Protein AF-A0A562JHI7-F1 (afdb_monomer)

Mean predicted aligned error: 4.43 Å

Radius of gyration: 13.67 Å; Cα contacts (8 Å, |Δi|>4): 138; chains: 1; bounding box: 32×20×47 Å

Structure (mmCIF, N/CA/C/O backbone):
data_AF-A0A562JHI7-F1
#
_entry.id   AF-A0A562JHI7-F1
#
loop_
_atom_site.group_PDB
_atom_site.id
_atom_site.type_symbol
_atom_site.label_atom_id
_atom_site.label_alt_id
_atom_site.label_comp_id
_atom_site.label_asym_id
_atom_site.label_entity_id
_atom_site.label_seq_id
_atom_site.pdbx_PDB_ins_code
_atom_site.Cartn_x
_atom_site.Cartn_y
_atom_site.Cartn_z
_atom_site.occupancy
_atom_site.B_iso_or_equiv
_atom_site.auth_seq_id
_atom_si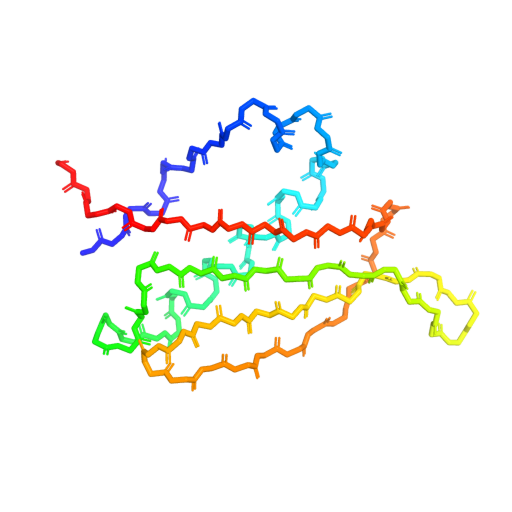te.auth_comp_id
_atom_site.auth_asym_id
_atom_site.auth_atom_id
_atom_site.pdbx_PDB_model_num
ATOM 1 N N . MET A 1 1 ? 9.670 6.774 -16.890 1.00 53.34 1 MET A N 1
ATOM 2 C CA . MET A 1 1 ? 8.988 7.804 -16.058 1.00 53.34 1 MET A CA 1
ATOM 3 C C . MET A 1 1 ? 7.564 7.356 -15.761 1.00 53.34 1 MET A C 1
ATOM 5 O O . MET A 1 1 ? 6.698 7.472 -16.624 1.00 53.34 1 MET A O 1
ATOM 9 N N . PHE A 1 2 ? 7.329 6.835 -14.557 1.00 56.59 2 PHE A N 1
ATOM 10 C CA . PHE A 1 2 ? 5.990 6.499 -14.070 1.00 56.59 2 PHE A CA 1
ATOM 11 C C . PHE A 1 2 ? 5.155 7.784 -13.983 1.00 56.59 2 PHE A C 1
ATOM 13 O O . PHE A 1 2 ? 5.579 8.762 -13.363 1.00 56.59 2 PHE A O 1
ATOM 20 N N . ARG A 1 3 ? 4.015 7.841 -14.678 1.00 55.00 3 ARG A N 1
ATOM 21 C CA . ARG A 1 3 ? 3.138 9.018 -14.621 1.00 55.00 3 ARG A CA 1
ATOM 22 C C . ARG A 1 3 ? 2.401 9.019 -13.286 1.00 55.00 3 ARG A C 1
ATOM 24 O O . ARG A 1 3 ? 1.574 8.148 -13.055 1.00 55.00 3 ARG A O 1
ATOM 31 N N . LYS A 1 4 ? 2.655 10.049 -12.481 1.00 55.59 4 LYS A N 1
ATOM 32 C CA . LYS A 1 4 ? 1.968 10.327 -11.211 1.00 55.59 4 LYS A CA 1
ATOM 33 C C . LYS A 1 4 ? 0.451 10.546 -11.365 1.00 55.59 4 LYS A C 1
ATOM 35 O O . LYS A 1 4 ? -0.308 10.362 -10.427 1.00 55.59 4 LYS A O 1
ATOM 40 N N . ASP A 1 5 ? -0.004 10.911 -12.565 1.00 57.97 5 ASP A N 1
ATOM 41 C CA . ASP A 1 5 ? -1.348 11.474 -12.755 1.00 57.97 5 ASP A CA 1
ATOM 42 C C . ASP A 1 5 ? -2.394 10.483 -13.304 1.00 57.97 5 ASP A C 1
ATOM 44 O O . ASP A 1 5 ? -3.483 10.904 -13.682 1.00 57.97 5 ASP A O 1
ATOM 48 N N . ASN A 1 6 ? -2.096 9.178 -13.364 1.00 69.88 6 ASN A N 1
ATOM 49 C CA . ASN A 1 6 ? -3.037 8.152 -13.840 1.00 69.88 6 ASN A CA 1
ATOM 50 C C . ASN A 1 6 ? -3.035 6.917 -12.925 1.00 69.88 6 ASN A C 1
ATOM 52 O O . ASN A 1 6 ? -2.564 5.844 -13.303 1.00 69.88 6 ASN A O 1
ATOM 56 N N . HIS A 1 7 ? -3.585 7.056 -11.719 1.00 81.19 7 HIS A N 1
ATOM 57 C CA . HIS A 1 7 ? -3.849 5.909 -10.851 1.00 81.19 7 HIS A CA 1
ATOM 58 C C . HIS A 1 7 ? -5.099 5.163 -11.327 1.00 81.19 7 HIS A C 1
ATOM 60 O O . HIS A 1 7 ? -6.216 5.677 -11.287 1.00 81.19 7 HIS A O 1
ATOM 66 N N . GLY A 1 8 ? -4.889 3.939 -11.809 1.00 85.25 8 GLY A N 1
ATOM 67 C CA . GLY A 1 8 ? -5.950 2.980 -12.087 1.00 85.25 8 GLY A CA 1
ATOM 68 C C . GLY A 1 8 ? -6.179 2.070 -10.886 1.00 85.25 8 GLY A C 1
ATOM 69 O O . GLY A 1 8 ? -5.259 1.773 -10.128 1.00 85.25 8 GLY A O 1
ATOM 70 N N . MET A 1 9 ? -7.408 1.592 -10.726 1.00 91.31 9 MET A N 1
ATOM 71 C CA . MET A 1 9 ? -7.764 0.670 -9.655 1.00 91.31 9 MET A CA 1
ATOM 72 C C . MET A 1 9 ? -8.723 -0.388 -10.189 1.00 91.31 9 MET A C 1
ATOM 74 O O . MET A 1 9 ? -9.611 -0.095 -10.992 1.00 91.31 9 MET A O 1
ATOM 78 N N . THR A 1 10 ? -8.535 -1.636 -9.766 1.00 91.44 10 THR A N 1
ATOM 79 C CA . THR A 1 10 ? -9.482 -2.703 -10.094 1.00 91.44 10 THR A CA 1
ATOM 80 C C . THR A 1 10 ? -10.761 -2.520 -9.282 1.00 91.44 10 THR A C 1
ATOM 82 O O . THR A 1 10 ? -10.726 -2.024 -8.158 1.00 91.44 10 THR A O 1
ATOM 85 N N . ILE A 1 11 ? -11.897 -2.951 -9.837 1.00 89.06 11 ILE A N 1
ATOM 86 C CA . ILE A 1 11 ? -13.213 -2.799 -9.192 1.00 89.06 11 ILE A CA 1
ATOM 87 C C . ILE A 1 11 ? -13.215 -3.407 -7.782 1.00 89.06 11 ILE A C 1
ATOM 89 O O . ILE A 1 11 ? -13.708 -2.781 -6.857 1.00 89.06 11 ILE A O 1
ATOM 93 N N . GLY A 1 12 ? -12.585 -4.574 -7.595 1.00 89.31 12 GLY A N 1
ATOM 94 C CA . GLY A 1 12 ? -12.503 -5.215 -6.279 1.00 89.31 12 GLY A CA 1
ATOM 95 C C . GLY A 1 12 ? -11.801 -4.350 -5.231 1.00 89.31 12 GLY A C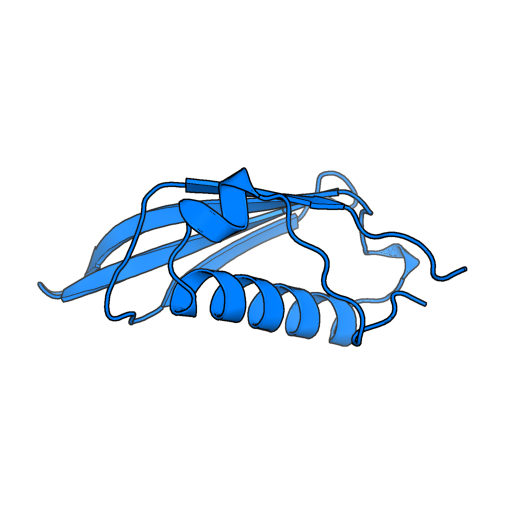 1
ATOM 96 O O . GLY A 1 12 ? -12.304 -4.208 -4.126 1.00 89.31 12 GLY A O 1
ATOM 97 N N . ILE A 1 13 ? -10.686 -3.700 -5.585 1.00 91.12 13 ILE A N 1
ATOM 98 C CA . ILE A 1 13 ? -10.016 -2.781 -4.654 1.00 91.12 13 ILE A CA 1
ATOM 99 C C . ILE A 1 13 ? -10.873 -1.533 -4.426 1.00 91.12 13 ILE A C 1
ATOM 101 O O . ILE A 1 13 ? -10.994 -1.093 -3.288 1.00 91.12 13 ILE A O 1
ATOM 105 N N . GLY A 1 14 ? -11.504 -0.993 -5.472 1.00 89.50 14 GLY A N 1
ATOM 106 C CA . GLY A 1 14 ? -12.346 0.197 -5.350 1.00 89.50 14 GLY A CA 1
ATOM 107 C C . GLY A 1 14 ? -13.582 0.0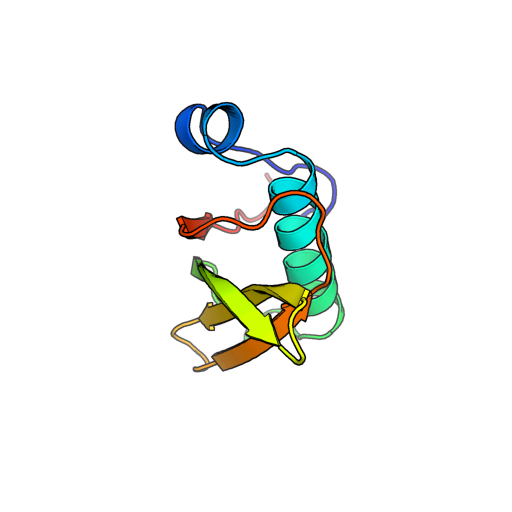10 -4.474 1.00 89.50 14 GLY A C 1
ATOM 108 O O . GLY A 1 14 ? -13.956 0.939 -3.761 1.00 89.50 14 GLY A O 1
ATOM 109 N N . ASP A 1 15 ? -14.174 -1.183 -4.496 1.00 90.12 15 ASP A N 1
ATOM 110 C CA . ASP A 1 15 ? -15.378 -1.504 -3.729 1.00 90.12 15 ASP A CA 1
ATOM 111 C C . ASP A 1 15 ? -15.061 -1.966 -2.295 1.00 90.12 15 ASP A C 1
ATOM 113 O O . ASP A 1 15 ? -15.843 -1.710 -1.377 1.00 90.12 15 ASP A O 1
ATOM 117 N N . GLU A 1 16 ? -13.935 -2.656 -2.081 1.00 90.94 16 GLU A N 1
ATOM 118 C CA . GLU A 1 16 ? -13.595 -3.256 -0.781 1.00 90.94 16 GLU A CA 1
ATOM 119 C C . GLU A 1 16 ? -12.706 -2.365 0.091 1.00 90.94 16 GLU A C 1
ATOM 121 O O . GLU A 1 16 ? -12.804 -2.408 1.322 1.00 90.94 16 GLU A O 1
ATOM 126 N N . LEU A 1 17 ? -11.827 -1.564 -0.517 1.00 93.38 17 LEU A N 1
ATOM 127 C CA . LEU A 1 17 ? -10.868 -0.751 0.217 1.00 93.38 17 LEU A CA 1
ATOM 128 C C . LEU A 1 17 ? -11.445 0.650 0.480 1.00 93.38 17 LEU A C 1
ATOM 130 O O . LEU A 1 17 ? -11.824 1.324 -0.473 1.00 93.38 17 LEU A O 1
ATOM 134 N N . PRO A 1 18 ? -11.490 1.146 1.732 1.00 94.00 18 PRO A N 1
ATOM 135 C CA . PRO A 1 18 ? -11.951 2.506 2.003 1.00 94.00 18 PRO A CA 1
ATOM 136 C C . PRO A 1 18 ? -11.106 3.561 1.276 1.00 94.00 18 PRO A C 1
ATOM 138 O O . PRO A 1 18 ? -9.889 3.419 1.192 1.00 94.00 18 PRO A O 1
ATOM 141 N N . GLU A 1 19 ? -11.735 4.649 0.828 1.00 92.69 19 GLU A N 1
ATOM 142 C CA . GLU A 1 19 ? -11.079 5.745 0.089 1.00 92.69 19 GLU A CA 1
ATOM 143 C C . GLU A 1 19 ? -9.842 6.304 0.815 1.00 92.69 19 GLU A C 1
ATOM 145 O O . GLU A 1 19 ? -8.803 6.512 0.199 1.00 92.69 19 GLU A O 1
ATOM 150 N N . GLU A 1 20 ? -9.910 6.451 2.142 1.00 94.12 20 GLU A N 1
ATOM 151 C CA . GLU A 1 20 ? -8.769 6.866 2.973 1.00 94.12 20 GLU A CA 1
ATOM 152 C C . GLU A 1 20 ? -7.564 5.920 2.823 1.00 94.12 20 GLU A C 1
ATOM 154 O O . GLU A 1 20 ? -6.429 6.375 2.703 1.00 94.12 20 GLU A O 1
ATOM 159 N N . GLN A 1 21 ? -7.802 4.605 2.780 1.00 94.62 21 GLN A N 1
ATOM 160 C CA . GLN A 1 21 ? -6.738 3.613 2.603 1.00 94.62 21 GLN A CA 1
ATOM 161 C C . GLN A 1 21 ? -6.210 3.613 1.169 1.00 94.62 21 GLN A C 1
ATOM 163 O O . GLN A 1 21 ? -5.010 3.466 0.962 1.00 94.62 21 GLN A O 1
ATOM 168 N N . GLN A 1 22 ? -7.081 3.818 0.176 1.00 93.75 22 GLN A N 1
ATOM 169 C CA . GLN A 1 22 ? -6.652 3.983 -1.214 1.00 93.75 22 GLN A CA 1
ATOM 170 C C . GLN A 1 22 ? -5.706 5.186 -1.343 1.00 93.75 22 GLN A C 1
ATOM 172 O O . GLN A 1 22 ? -4.613 5.049 -1.889 1.00 93.75 22 GLN A O 1
ATOM 177 N N . GLN A 1 23 ? -6.089 6.339 -0.783 1.00 93.38 23 GLN A N 1
ATOM 178 C CA . GLN A 1 23 ? -5.263 7.545 -0.795 1.00 93.38 23 GLN A CA 1
ATOM 179 C C . GLN A 1 23 ? -3.944 7.336 -0.045 1.00 93.38 23 GLN A C 1
ATOM 181 O O . GLN A 1 23 ? -2.893 7.702 -0.562 1.00 93.38 23 GLN A O 1
ATOM 186 N N . LEU A 1 24 ? -3.974 6.686 1.124 1.00 94.69 24 LEU A N 1
ATOM 187 C CA . LEU A 1 24 ? -2.772 6.368 1.896 1.00 94.69 24 LEU A CA 1
ATOM 188 C C . LEU A 1 24 ? -1.759 5.547 1.085 1.00 94.69 24 LEU A C 1
ATOM 190 O O . LEU A 1 24 ? -0.559 5.820 1.137 1.00 94.69 24 LEU A O 1
ATOM 194 N N . LEU A 1 25 ? -2.230 4.538 0.345 1.00 95.31 25 LEU A N 1
ATOM 195 C CA . LEU A 1 25 ? -1.367 3.717 -0.504 1.00 95.31 25 LEU A CA 1
ATOM 196 C C . LEU A 1 25 ? -0.768 4.530 -1.653 1.00 95.31 25 LEU A C 1
ATOM 198 O O . LEU A 1 25 ? 0.424 4.389 -1.926 1.00 95.31 25 LEU A O 1
ATOM 202 N N . TRP A 1 26 ? -1.557 5.404 -2.282 1.00 94.19 26 TRP A N 1
ATOM 203 C CA . TRP A 1 26 ? -1.054 6.292 -3.330 1.00 94.19 26 TRP A CA 1
ATOM 204 C C . TRP A 1 26 ? -0.026 7.288 -2.805 1.00 94.19 26 TRP A C 1
ATOM 206 O O . TRP A 1 26 ? 1.040 7.416 -3.398 1.00 94.19 26 TRP A O 1
ATOM 216 N N . ASP A 1 27 ? -0.282 7.921 -1.663 1.00 93.62 27 ASP A N 1
ATOM 217 C CA . ASP A 1 27 ? 0.654 8.861 -1.042 1.00 93.62 27 ASP A CA 1
ATOM 218 C C . ASP A 1 27 ? 1.973 8.173 -0.657 1.00 93.62 27 ASP A C 1
ATOM 220 O O . ASP A 1 27 ? 3.060 8.742 -0.827 1.00 93.62 27 ASP A O 1
ATOM 224 N N . ASN A 1 28 ? 1.896 6.938 -0.148 1.00 94.75 28 ASN A N 1
ATOM 225 C CA . ASN A 1 28 ? 3.075 6.144 0.180 1.00 94.75 28 ASN A CA 1
ATOM 226 C C . ASN A 1 28 ? 3.879 5.787 -1.081 1.00 94.75 28 ASN A C 1
ATOM 228 O O . ASN A 1 28 ? 5.089 6.024 -1.119 1.00 94.75 28 ASN A O 1
ATOM 232 N N . LEU A 1 29 ? 3.206 5.298 -2.127 1.00 93.81 29 LEU A N 1
ATOM 233 C CA . LEU A 1 29 ? 3.839 4.972 -3.402 1.00 93.81 29 LEU A CA 1
ATOM 234 C C . LEU A 1 29 ? 4.475 6.208 -4.046 1.00 93.81 29 LEU A C 1
ATOM 236 O O . LEU A 1 29 ? 5.637 6.165 -4.437 1.00 93.81 29 LEU A O 1
ATOM 240 N N . ASP A 1 30 ? 3.767 7.332 -4.102 1.00 92.81 30 ASP A N 1
ATOM 241 C CA . 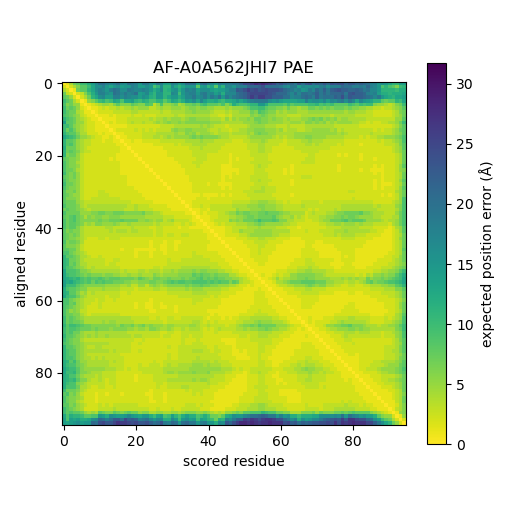ASP A 1 30 ? 4.274 8.583 -4.667 1.00 92.81 30 ASP A CA 1
ATOM 242 C C . ASP A 1 30 ? 5.525 9.079 -3.938 1.00 92.81 30 ASP A C 1
ATOM 244 O O . ASP A 1 30 ? 6.482 9.549 -4.565 1.00 92.81 30 ASP A O 1
ATOM 248 N N . SER A 1 31 ? 5.533 8.962 -2.608 1.00 92.62 31 SER A N 1
ATOM 249 C CA . SER A 1 31 ? 6.684 9.316 -1.775 1.00 92.62 31 SER A CA 1
ATOM 250 C C . SER A 1 31 ? 7.879 8.410 -2.067 1.00 92.62 31 SER A C 1
ATOM 252 O O . SER A 1 31 ? 9.007 8.897 -2.198 1.00 92.62 31 SER A O 1
ATOM 254 N N . PHE A 1 32 ? 7.631 7.108 -2.226 1.00 93.25 32 PHE A N 1
ATOM 255 C CA . PHE A 1 32 ? 8.638 6.119 -2.595 1.00 93.25 32 PHE A CA 1
ATOM 256 C C . PHE A 1 32 ? 9.223 6.395 -3.988 1.00 93.25 32 PHE A C 1
ATOM 258 O O . PHE A 1 32 ? 10.443 6.514 -4.126 1.00 93.25 32 PHE A O 1
ATOM 265 N N . LEU A 1 33 ? 8.375 6.584 -5.003 1.00 91.81 33 LEU A N 1
ATOM 266 C CA . LEU A 1 33 ? 8.787 6.871 -6.381 1.00 91.81 33 LEU A CA 1
ATOM 267 C C . LEU A 1 33 ? 9.564 8.188 -6.495 1.00 91.81 33 LEU A C 1
ATOM 269 O O . LEU A 1 33 ? 10.505 8.284 -7.277 1.00 91.81 33 LEU A O 1
ATOM 273 N N . SER A 1 34 ? 9.199 9.201 -5.705 1.00 91.38 34 SER A N 1
ATOM 274 C CA . SER A 1 34 ? 9.882 10.504 -5.701 1.00 91.38 34 SER A CA 1
ATOM 275 C C . SER A 1 34 ? 11.250 10.462 -5.013 1.00 91.38 34 SER A C 1
ATOM 277 O O . SER A 1 34 ? 12.108 11.300 -5.293 1.00 91.38 34 SER A O 1
ATOM 279 N N . SER A 1 35 ? 11.448 9.512 -4.096 1.00 91.62 35 SER A N 1
ATOM 280 C CA . SER A 1 35 ? 12.660 9.403 -3.273 1.00 91.62 35 SER A CA 1
ATOM 281 C C . SER A 1 35 ? 13.690 8.423 -3.836 1.00 91.62 35 SER A C 1
ATOM 283 O O . SER A 1 35 ? 14.848 8.449 -3.416 1.00 91.62 35 SER A O 1
ATOM 285 N N . ASN A 1 36 ? 13.296 7.579 -4.792 1.00 89.94 36 ASN A N 1
ATOM 286 C CA . ASN A 1 36 ? 14.139 6.535 -5.365 1.00 89.94 36 ASN A CA 1
ATOM 287 C C . ASN A 1 36 ? 14.455 6.795 -6.837 1.00 89.94 36 ASN A C 1
ATOM 289 O O . ASN A 1 36 ? 13.737 7.492 -7.554 1.00 89.94 36 ASN A O 1
ATOM 293 N N . LYS A 1 37 ? 15.570 6.226 -7.299 1.00 87.50 37 LYS A N 1
ATOM 294 C CA . LYS A 1 37 ? 15.920 6.242 -8.722 1.00 87.50 37 LYS A CA 1
ATOM 295 C C . LYS A 1 37 ? 15.169 5.137 -9.465 1.00 87.50 37 LYS A C 1
ATOM 297 O O . LYS A 1 37 ? 14.844 4.109 -8.885 1.00 87.50 37 LYS A O 1
ATOM 302 N N . GLU A 1 38 ? 14.941 5.329 -10.763 1.00 85.50 38 GLU A N 1
ATOM 303 C CA . GLU A 1 38 ? 14.189 4.386 -11.611 1.00 85.50 38 GLU A CA 1
ATOM 304 C C . GLU A 1 38 ? 14.798 2.971 -11.625 1.00 85.50 38 GLU A C 1
ATOM 306 O O . GLU A 1 38 ? 14.065 1.992 -11.670 1.00 85.50 38 GLU A O 1
ATOM 311 N N . ASP A 1 39 ? 16.122 2.841 -11.499 1.00 87.00 39 ASP A N 1
ATOM 312 C CA . ASP A 1 39 ? 16.832 1.555 -11.420 1.00 87.00 39 ASP A CA 1
ATOM 313 C C . ASP A 1 39 ? 16.696 0.837 -10.063 1.00 87.00 39 ASP A C 1
ATOM 315 O O . ASP A 1 39 ? 17.162 -0.292 -9.910 1.00 87.00 39 ASP A O 1
ATOM 319 N N . GLN A 1 40 ? 16.064 1.480 -9.081 1.00 90.75 40 GLN A N 1
ATOM 320 C CA . GLN A 1 40 ? 15.830 0.955 -7.733 1.00 90.75 40 GLN A CA 1
ATOM 321 C C . GLN A 1 40 ? 14.361 0.601 -7.485 1.00 90.75 40 GLN A C 1
ATOM 323 O O . GLN A 1 40 ? 14.012 0.193 -6.377 1.00 90.75 40 GLN A O 1
ATOM 328 N N . ILE A 1 41 ? 13.509 0.773 -8.494 1.00 91.88 41 ILE A N 1
ATOM 329 C CA . ILE A 1 41 ? 12.065 0.601 -8.391 1.00 91.88 41 ILE A CA 1
ATOM 330 C C . ILE A 1 41 ? 11.672 -0.660 -9.158 1.00 91.88 41 ILE A C 1
ATOM 332 O O . ILE A 1 41 ? 11.808 -0.734 -10.381 1.00 91.88 41 ILE A O 1
ATOM 336 N N . ASP A 1 42 ? 11.158 -1.648 -8.432 1.00 93.12 42 ASP A N 1
ATOM 337 C CA . ASP A 1 42 ? 10.476 -2.790 -9.032 1.00 93.12 42 ASP A CA 1
ATOM 338 C C . ASP A 1 42 ? 9.153 -2.319 -9.663 1.00 93.12 42 ASP A C 1
ATOM 340 O O . ASP A 1 42 ? 8.517 -1.369 -9.208 1.00 93.12 42 ASP A O 1
ATOM 344 N N . ARG A 1 43 ? 8.686 -2.978 -10.719 1.00 91.62 43 ARG A N 1
ATOM 345 C CA . ARG A 1 43 ? 7.355 -2.672 -11.265 1.00 91.62 43 ARG A CA 1
ATOM 346 C C . ARG A 1 43 ? 6.248 -3.240 -10.398 1.00 91.62 43 ARG A C 1
ATOM 348 O O . ARG A 1 43 ? 5.122 -2.758 -10.479 1.00 91.62 43 ARG A O 1
ATOM 355 N N . PHE A 1 44 ? 6.545 -4.276 -9.623 1.00 94.62 44 PHE A N 1
ATOM 356 C CA . PHE A 1 44 ? 5.578 -4.930 -8.766 1.00 94.62 44 PHE A CA 1
ATOM 357 C C . PHE A 1 44 ? 5.781 -4.504 -7.317 1.00 94.62 44 PHE A C 1
ATOM 359 O O . PHE A 1 44 ? 6.782 -4.825 -6.683 1.00 94.62 44 PHE A O 1
ATOM 366 N N . GLN A 1 45 ? 4.801 -3.770 -6.806 1.00 96.00 45 GLN A N 1
ATOM 367 C CA . GLN A 1 45 ? 4.809 -3.215 -5.463 1.00 96.00 45 GLN A CA 1
ATOM 368 C C . GLN A 1 45 ? 3.746 -3.925 -4.628 1.00 96.00 45 GLN A C 1
ATOM 370 O O . GLN A 1 45 ? 2.600 -4.085 -5.056 1.00 96.00 45 GLN A O 1
ATOM 375 N N . ILE A 1 46 ? 4.125 -4.374 -3.436 1.00 98.00 46 ILE A N 1
ATOM 376 C CA . ILE A 1 46 ? 3.254 -5.135 -2.542 1.00 98.00 46 ILE A CA 1
ATOM 377 C C . ILE A 1 46 ? 3.043 -4.325 -1.271 1.00 98.00 46 ILE A C 1
ATOM 379 O O . ILE A 1 46 ? 3.993 -3.976 -0.576 1.00 98.00 46 ILE A O 1
ATOM 383 N N . TYR A 1 47 ? 1.784 -4.096 -0.926 1.00 98.00 47 TYR A N 1
ATOM 384 C CA . TYR A 1 47 ? 1.381 -3.422 0.296 1.00 98.00 47 TYR A CA 1
ATOM 385 C C . TYR A 1 47 ? 0.580 -4.373 1.169 1.00 98.00 47 TYR A C 1
ATOM 387 O O . TYR A 1 47 ? -0.514 -4.797 0.803 1.00 98.00 47 TYR A O 1
ATOM 395 N N . LYS A 1 48 ? 1.110 -4.709 2.345 1.00 98.25 48 LYS A N 1
ATOM 396 C CA . LYS A 1 48 ? 0.385 -5.475 3.362 1.00 98.25 48 LYS A CA 1
ATOM 397 C C . LYS A 1 48 ? -0.117 -4.531 4.436 1.00 98.25 48 LYS A C 1
ATOM 399 O O . LYS A 1 48 ? 0.669 -3.861 5.100 1.00 98.25 48 LYS A O 1
ATOM 404 N N . MET A 1 49 ? -1.425 -4.507 4.607 1.00 97.88 49 MET A N 1
ATOM 405 C CA . MET A 1 49 ? -2.131 -3.697 5.582 1.00 97.88 49 MET A CA 1
ATOM 406 C C . MET A 1 49 ? -2.654 -4.602 6.687 1.00 97.88 49 MET A C 1
ATOM 408 O O . MET A 1 49 ? -3.258 -5.636 6.404 1.00 97.88 49 MET A O 1
ATOM 412 N N . SER A 1 50 ? -2.401 -4.223 7.938 1.00 98.12 50 SER A N 1
ATOM 413 C CA . SER A 1 50 ? -2.967 -4.911 9.094 1.00 98.12 50 SER A CA 1
ATOM 414 C C . SER A 1 50 ? -3.426 -3.947 10.176 1.00 98.12 50 SER A C 1
ATOM 416 O O . SER A 1 50 ? -2.733 -2.966 10.472 1.00 98.12 50 SER A O 1
ATOM 418 N N . VAL A 1 51 ? -4.538 -4.277 10.825 1.00 98.00 51 VAL A N 1
ATOM 419 C CA . VAL A 1 51 ? -5.051 -3.529 11.974 1.00 98.00 51 VAL A CA 1
ATOM 420 C C . VAL A 1 51 ? -4.211 -3.849 13.209 1.00 98.00 51 VAL A C 1
ATOM 422 O O . VAL A 1 51 ? -4.084 -5.006 13.609 1.00 98.00 51 VAL A O 1
ATOM 425 N N . ILE A 1 52 ? -3.639 -2.826 13.846 1.00 97.62 52 ILE A N 1
ATOM 426 C CA . ILE A 1 52 ? -2.859 -2.989 15.080 1.00 97.62 52 ILE A CA 1
ATOM 427 C C . ILE A 1 52 ? -3.389 -2.095 16.198 1.00 97.62 52 ILE A C 1
ATOM 429 O O . ILE A 1 52 ? -4.034 -1.077 15.949 1.00 97.62 52 ILE A O 1
ATOM 433 N N . GLN A 1 53 ? -3.081 -2.455 17.445 1.00 96.31 53 GLN A N 1
ATOM 434 C CA . GLN A 1 53 ? -3.311 -1.584 18.595 1.00 96.31 53 GLN A CA 1
ATOM 435 C C . GLN A 1 53 ? -2.000 -1.024 19.132 1.00 96.31 53 GLN A C 1
ATOM 437 O O . GLN A 1 53 ? -1.078 -1.770 19.460 1.00 96.31 53 GLN A O 1
ATOM 442 N N . VAL A 1 54 ? -1.944 0.298 19.275 1.00 93.44 54 VAL A N 1
ATOM 443 C CA . VAL A 1 54 ? -0.808 1.027 19.842 1.00 93.44 54 VAL A CA 1
ATOM 4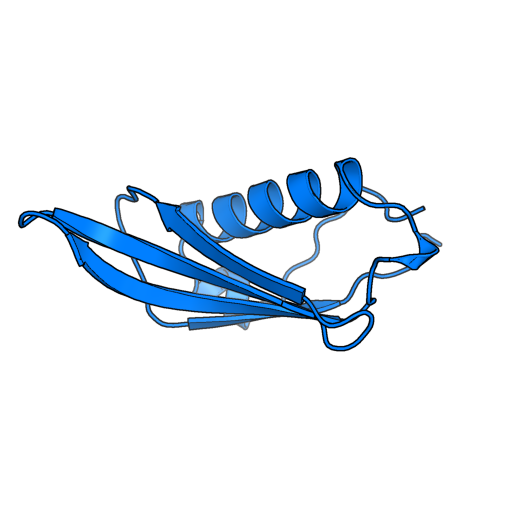44 C C . VAL A 1 54 ? -1.345 1.974 20.908 1.00 93.44 54 VAL A C 1
ATOM 446 O O . VAL A 1 54 ? -2.153 2.849 20.616 1.00 93.44 54 VAL A O 1
ATOM 449 N N . ASN A 1 55 ? -0.921 1.792 22.163 1.00 92.12 55 ASN A N 1
ATOM 450 C CA . ASN A 1 55 ? -1.346 2.620 23.303 1.00 92.12 55 ASN A CA 1
ATOM 451 C C . ASN A 1 55 ? -2.879 2.766 23.431 1.00 92.12 55 ASN A C 1
ATOM 453 O O . ASN A 1 55 ? -3.387 3.843 23.732 1.00 92.12 55 ASN A O 1
ATOM 457 N N . GLY A 1 56 ? -3.623 1.686 23.161 1.00 91.25 56 GLY A N 1
ATOM 458 C CA . GLY A 1 56 ? -5.091 1.669 23.212 1.00 91.2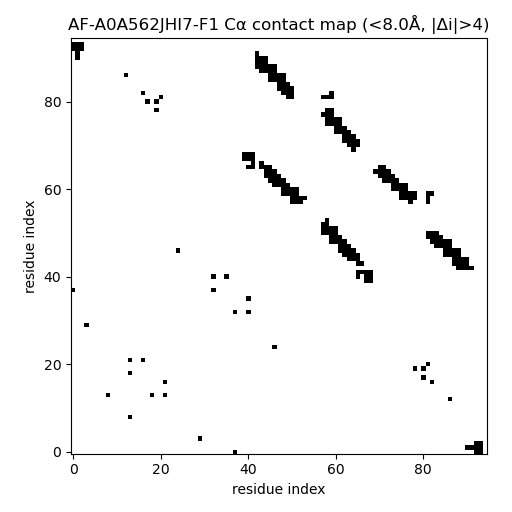5 56 GLY A CA 1
ATOM 459 C C . GLY A 1 56 ? -5.791 2.328 22.019 1.00 91.25 56 GLY A C 1
ATOM 460 O O . GLY A 1 56 ? -7.017 2.339 21.976 1.00 91.25 56 GLY A O 1
ATOM 461 N N . SER A 1 57 ? -5.038 2.847 21.046 1.00 93.94 57 SER A N 1
ATOM 462 C CA . SER A 1 57 ? -5.569 3.360 19.781 1.00 93.94 57 SER A CA 1
ATOM 463 C C . SER A 1 57 ? -5.444 2.303 18.688 1.00 93.94 57 SER A C 1
ATOM 465 O O . SER A 1 57 ? -4.432 1.604 18.609 1.00 93.94 57 SER A O 1
ATOM 467 N N . THR A 1 58 ? -6.471 2.186 17.847 1.00 96.00 58 THR A N 1
ATOM 468 C CA . THR A 1 58 ? -6.431 1.314 16.666 1.00 96.00 58 THR A CA 1
ATOM 469 C C . THR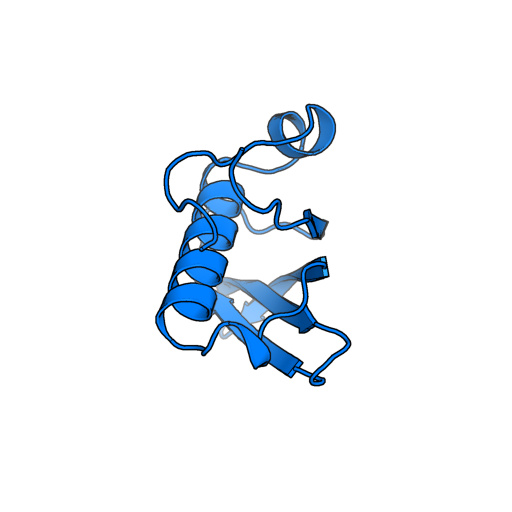 A 1 58 ? -5.767 2.079 15.525 1.00 96.00 58 THR A C 1
ATOM 471 O O . THR A 1 58 ? -6.153 3.209 15.247 1.00 96.00 58 THR A O 1
ATOM 474 N N . MET A 1 59 ? -4.753 1.485 14.903 1.00 97.00 59 MET A N 1
ATOM 475 C CA . MET A 1 59 ? -3.920 2.112 13.874 1.00 97.00 59 MET A CA 1
ATOM 476 C C . MET A 1 59 ? -3.794 1.180 12.665 1.00 97.00 59 MET A C 1
ATOM 478 O O . MET A 1 59 ? -3.940 -0.041 12.788 1.00 97.00 59 MET A O 1
ATOM 482 N N . GLN A 1 60 ? -3.459 1.746 11.509 1.00 97.75 60 GLN A N 1
ATOM 483 C CA . GLN A 1 60 ? -3.108 0.992 10.312 1.00 97.75 60 GLN A CA 1
ATOM 484 C C . GLN A 1 60 ? -1.603 0.746 10.283 1.00 97.75 60 GLN A C 1
ATOM 486 O O . GLN A 1 60 ? -0.824 1.690 10.155 1.00 97.75 60 GLN A O 1
ATOM 491 N N . LYS A 1 61 ? -1.177 -0.516 10.351 1.00 98.12 61 LYS A N 1
ATOM 492 C CA . LYS A 1 61 ? 0.180 -0.896 9.943 1.00 98.12 61 LYS A CA 1
ATOM 493 C C . LYS A 1 61 ? 0.186 -1.119 8.434 1.00 98.12 61 LYS A C 1
ATOM 495 O O . LYS A 1 61 ? -0.707 -1.794 7.920 1.00 98.12 61 LYS A O 1
ATOM 500 N N . VAL A 1 62 ? 1.192 -0.581 7.755 1.00 98.19 62 VAL A N 1
ATOM 501 C CA . VAL A 1 62 ? 1.448 -0.770 6.324 1.00 98.19 62 VAL A CA 1
ATOM 502 C C . VAL A 1 62 ? 2.871 -1.286 6.160 1.00 98.19 62 VAL A C 1
ATOM 504 O O . VAL A 1 62 ? 3.810 -0.687 6.681 1.00 98.19 62 VAL A O 1
ATOM 507 N N . ILE A 1 63 ? 3.028 -2.398 5.449 1.00 98.31 63 ILE A N 1
ATOM 508 C CA . ILE A 1 63 ? 4.322 -2.953 5.055 1.00 98.31 63 ILE A CA 1
ATOM 509 C C . ILE A 1 63 ? 4.415 -2.870 3.537 1.00 98.31 63 ILE A C 1
ATOM 511 O O . ILE A 1 63 ? 3.664 -3.553 2.839 1.00 98.31 63 ILE A O 1
ATOM 515 N N . HIS A 1 64 ? 5.328 -2.043 3.047 1.00 98.12 64 HIS A N 1
ATOM 516 C CA . HIS A 1 64 ? 5.652 -1.907 1.634 1.00 98.12 64 HIS A CA 1
ATOM 517 C C . HIS A 1 64 ? 6.820 -2.829 1.285 1.00 98.12 64 HIS A C 1
ATOM 519 O O . HIS A 1 64 ? 7.840 -2.842 1.974 1.00 98.12 64 HIS A O 1
ATOM 525 N N . ILE A 1 65 ? 6.645 -3.652 0.255 1.00 98.12 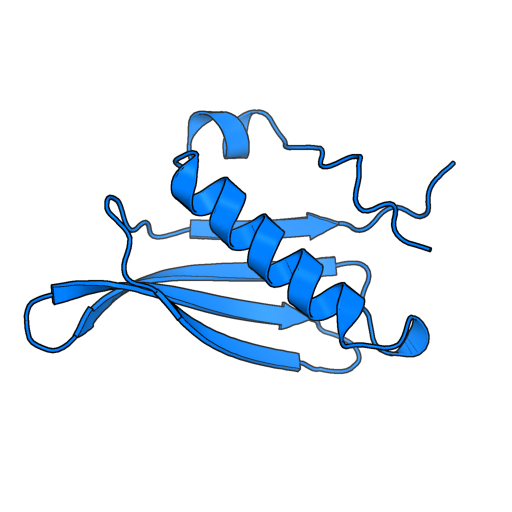65 ILE A N 1
ATOM 526 C CA . ILE A 1 65 ? 7.608 -4.660 -0.179 1.00 98.12 65 ILE A CA 1
ATOM 527 C C . ILE A 1 65 ? 7.782 -4.564 -1.695 1.00 98.12 65 ILE A C 1
ATOM 529 O O . ILE A 1 65 ? 6.796 -4.545 -2.432 1.00 98.12 65 ILE A O 1
ATOM 533 N N . GLN A 1 66 ? 9.032 -4.611 -2.147 1.00 96.75 66 GLN A N 1
ATOM 534 C CA . GLN A 1 66 ? 9.395 -4.982 -3.518 1.00 96.75 66 GLN A CA 1
ATOM 535 C C . GLN A 1 66 ? 10.467 -6.075 -3.498 1.00 96.75 66 GLN A C 1
ATOM 537 O O . GLN A 1 66 ? 11.238 -6.183 -2.538 1.00 96.75 66 GLN A O 1
ATOM 542 N N . GLU A 1 67 ? 10.513 -6.900 -4.544 1.00 93.00 67 GLU A N 1
ATOM 543 C CA . GLU A 1 67 ? 11.392 -8.070 -4.591 1.00 93.00 67 GLU A CA 1
ATOM 544 C C . GLU A 1 67 ? 12.808 -7.718 -5.064 1.00 93.00 67 GLU A C 1
ATOM 546 O O . GLU A 1 67 ? 13.777 -8.273 -4.532 1.00 93.00 67 GLU A O 1
ATOM 551 N N . TYR A 1 68 ? 12.954 -6.783 -6.016 1.00 90.81 68 TYR A N 1
ATOM 552 C CA . TYR A 1 68 ? 14.269 -6.387 -6.520 1.00 90.81 68 TYR A CA 1
ATOM 553 C C . TYR A 1 68 ? 14.398 -4.893 -6.904 1.00 90.81 68 TYR A C 1
ATOM 555 O O . TYR A 1 68 ? 13.707 -4.438 -7.812 1.00 90.81 68 TYR A O 1
ATOM 563 N N . PRO A 1 69 ? 15.357 -4.145 -6.313 1.00 92.62 69 PRO A N 1
ATOM 564 C CA . PRO A 1 69 ? 16.160 -4.530 -5.151 1.00 92.62 69 PRO A CA 1
ATOM 565 C C . PRO A 1 69 ? 15.263 -4.759 -3.928 1.00 92.62 69 PRO A C 1
ATOM 567 O O . PRO A 1 69 ? 14.293 -4.030 -3.732 1.00 92.62 69 PRO A O 1
ATOM 570 N N . LEU A 1 70 ? 15.588 -5.767 -3.110 1.00 94.94 70 LEU A N 1
ATOM 571 C CA . LEU A 1 70 ? 14.768 -6.123 -1.950 1.00 94.94 70 LEU A CA 1
ATOM 572 C C . LEU A 1 70 ? 14.577 -4.912 -1.032 1.00 94.94 70 LEU A C 1
ATOM 574 O O . LEU A 1 70 ? 15.549 -4.363 -0.509 1.00 94.94 70 LEU A O 1
ATOM 578 N N . LEU A 1 71 ? 13.315 -4.569 -0.797 1.00 95.62 71 LEU A N 1
ATOM 579 C CA . LEU A 1 71 ? 12.896 -3.533 0.136 1.00 95.62 71 LEU A CA 1
ATOM 580 C C . LEU A 1 71 ? 11.777 -4.080 1.014 1.00 95.62 71 LEU A C 1
ATOM 582 O O . LEU A 1 71 ? 10.871 -4.751 0.521 1.00 95.62 71 LEU A O 1
ATOM 586 N N . ILE A 1 72 ? 11.841 -3.769 2.306 1.00 97.12 72 ILE A N 1
ATOM 587 C CA . ILE A 1 72 ? 10.754 -3.989 3.258 1.00 97.12 72 ILE A CA 1
ATOM 588 C C . ILE A 1 72 ? 10.701 -2.753 4.155 1.00 97.12 72 ILE A C 1
ATOM 590 O O . ILE A 1 72 ? 11.576 -2.567 5.001 1.00 97.12 72 ILE A O 1
ATOM 594 N N . GLU A 1 73 ? 9.688 -1.915 3.968 1.00 96.81 73 GLU A N 1
ATOM 595 C CA . GLU A 1 73 ? 9.461 -0.716 4.774 1.00 96.81 73 GLU A CA 1
ATOM 596 C C . GLU A 1 73 ? 8.175 -0.853 5.580 1.00 96.81 73 GLU A C 1
ATOM 598 O O . GLU A 1 73 ? 7.121 -1.192 5.045 1.00 96.81 73 GLU A O 1
ATOM 603 N N . GLU A 1 74 ? 8.251 -0.583 6.882 1.00 97.44 74 GLU A N 1
ATOM 604 C CA . GLU A 1 74 ? 7.097 -0.632 7.774 1.00 97.44 74 GLU A CA 1
ATOM 605 C C . GLU A 1 74 ? 6.751 0.764 8.276 1.00 97.44 74 GLU A C 1
ATOM 607 O O . GLU A 1 74 ? 7.588 1.456 8.852 1.00 97.44 74 GLU A O 1
ATOM 612 N N . ASN A 1 75 ? 5.487 1.143 8.121 1.00 96.81 75 ASN A N 1
ATOM 613 C CA . ASN A 1 75 ? 4.950 2.400 8.615 1.00 96.81 75 ASN A CA 1
ATOM 614 C C . ASN A 1 75 ? 3.646 2.159 9.381 1.00 96.81 75 ASN A C 1
ATOM 616 O O . ASN A 1 75 ? 2.952 1.159 9.187 1.00 96.81 75 ASN A O 1
ATOM 620 N N . THR A 1 76 ? 3.322 3.067 10.299 1.00 96.81 76 THR A N 1
ATOM 621 C CA . THR A 1 76 ? 2.079 3.027 11.079 1.00 96.81 76 THR A CA 1
ATOM 622 C C . THR A 1 76 ? 1.375 4.368 10.978 1.00 96.81 76 THR A C 1
ATOM 624 O O . THR A 1 76 ? 1.988 5.406 11.222 1.00 96.81 76 THR A O 1
ATOM 627 N N . TYR A 1 77 ? 0.085 4.334 10.664 1.00 95.69 77 TYR A N 1
ATOM 628 C CA . TYR A 1 77 ? -0.734 5.513 10.422 1.00 95.69 77 TYR A CA 1
ATOM 629 C C . TYR A 1 77 ? -1.961 5.510 11.331 1.00 95.69 77 TYR A C 1
ATOM 631 O O . TYR A 1 77 ? -2.574 4.467 11.571 1.00 95.69 77 TYR A O 1
ATOM 639 N N . ALA A 1 78 ? -2.310 6.688 11.845 1.00 94.75 78 ALA A N 1
ATOM 640 C CA . ALA A 1 78 ? -3.619 6.914 12.439 1.00 94.75 78 ALA A CA 1
ATOM 641 C C . ALA A 1 78 ? -4.615 7.126 11.297 1.00 94.75 78 ALA A C 1
ATOM 643 O O . ALA A 1 78 ? -4.407 8.017 10.478 1.00 94.75 78 ALA A O 1
ATOM 644 N N . VAL A 1 79 ? -5.645 6.287 11.242 1.00 93.44 79 VAL A N 1
ATOM 645 C CA . VAL A 1 79 ? -6.694 6.307 10.214 1.00 93.44 79 VAL A CA 1
ATOM 646 C C . VAL A 1 79 ? -8.045 6.078 10.880 1.00 93.44 79 VAL A C 1
ATOM 648 O O . VAL A 1 79 ? -8.109 5.439 11.936 1.00 93.44 79 VAL A O 1
ATOM 651 N N . ASP A 1 80 ? -9.122 6.539 10.258 1.00 92.38 80 ASP A N 1
ATOM 652 C CA . ASP A 1 80 ? -10.468 6.382 10.815 1.00 92.38 80 ASP A CA 1
ATOM 653 C C . ASP A 1 80 ? -10.965 4.934 10.709 1.00 92.38 80 ASP A C 1
ATOM 655 O O . ASP A 1 80 ? -11.634 4.419 11.612 1.00 92.38 80 ASP A O 1
ATOM 659 N N . LYS A 1 81 ? -10.649 4.261 9.595 1.00 93.12 81 LYS A N 1
ATOM 660 C CA . LYS A 1 81 ? -11.090 2.885 9.309 1.00 93.12 81 LYS A CA 1
ATOM 661 C C . LYS A 1 81 ? -9.914 2.010 8.872 1.00 93.12 81 LYS A C 1
ATOM 663 O O . LYS A 1 81 ? -9.702 1.846 7.668 1.00 93.12 81 LYS A O 1
ATOM 668 N N . PRO A 1 82 ? -9.145 1.450 9.821 1.00 95.81 82 PRO A N 1
ATOM 669 C CA . PRO A 1 82 ? -8.064 0.534 9.496 1.00 95.81 82 PRO A CA 1
ATOM 670 C C . PRO A 1 82 ? -8.628 -0.802 9.002 1.00 95.81 82 PRO A C 1
ATOM 672 O O . PRO A 1 82 ? -9.696 -1.241 9.436 1.00 95.81 82 PRO A O 1
ATOM 675 N N . VAL A 1 83 ? -7.895 -1.453 8.106 1.00 96.56 83 VAL A N 1
ATOM 676 C CA . VAL A 1 83 ? -8.297 -2.697 7.445 1.00 96.56 83 VAL A CA 1
ATOM 677 C C . VAL A 1 83 ? -7.145 -3.698 7.371 1.00 96.56 83 VAL A C 1
ATOM 679 O O . VAL A 1 83 ? -5.964 -3.332 7.351 1.00 96.56 83 VAL A O 1
ATOM 682 N N . ASP A 1 84 ? -7.508 -4.976 7.285 1.00 97.19 84 ASP A N 1
ATOM 683 C CA . ASP A 1 84 ? -6.598 -6.053 6.910 1.00 97.19 84 ASP A CA 1
ATOM 684 C C . ASP A 1 84 ? -6.739 -6.310 5.409 1.00 97.19 84 ASP A C 1
ATOM 686 O O . ASP A 1 84 ? -7.816 -6.668 4.931 1.00 97.19 84 ASP A O 1
ATOM 690 N N . SER A 1 85 ? -5.666 -6.113 4.647 1.00 96.44 85 SER A N 1
ATOM 691 C CA . SER A 1 85 ? -5.675 -6.369 3.204 1.00 96.44 85 SER A CA 1
ATOM 692 C C . SER A 1 85 ? -4.259 -6.524 2.655 1.00 96.44 85 SER A C 1
ATOM 694 O O . SER A 1 85 ? -3.274 -6.133 3.278 1.00 96.44 85 SER A O 1
ATOM 696 N N . THR A 1 86 ? -4.137 -7.118 1.472 1.00 97.00 86 THR A N 1
ATOM 697 C CA . THR A 1 86 ? -2.903 -7.092 0.685 1.00 97.00 86 THR A CA 1
ATOM 698 C C . THR A 1 86 ? -3.225 -6.527 -0.684 1.00 97.00 86 THR A C 1
ATOM 700 O O . THR A 1 86 ? -4.036 -7.092 -1.414 1.00 97.00 86 THR A O 1
ATOM 703 N N . VAL A 1 87 ? -2.582 -5.416 -1.019 1.00 97.06 87 VAL A N 1
ATOM 704 C CA . VAL A 1 87 ? -2.761 -4.716 -2.286 1.00 97.06 87 VAL A CA 1
ATOM 705 C C . VAL A 1 87 ? -1.503 -4.883 -3.119 1.00 97.06 87 VAL A C 1
ATOM 707 O O . VAL A 1 87 ? -0.384 -4.746 -2.625 1.00 97.06 87 VAL A O 1
ATOM 710 N N . P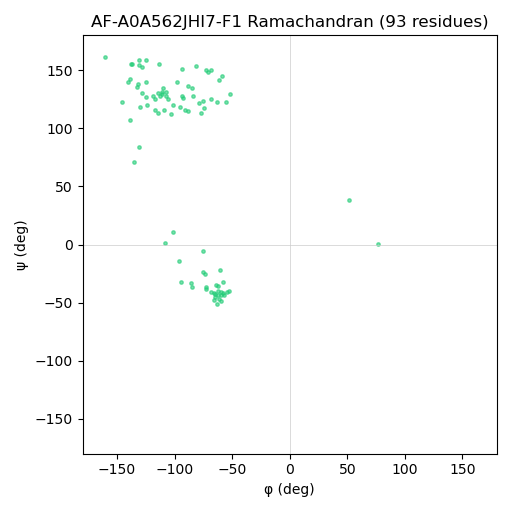HE A 1 88 ? -1.706 -5.190 -4.392 1.00 96.44 88 PHE A N 1
ATOM 711 C CA . PHE A 1 88 ? -0.648 -5.295 -5.382 1.00 96.44 88 PHE A CA 1
ATOM 712 C C . PHE A 1 88 ? -0.795 -4.137 -6.354 1.00 96.44 88 PHE A C 1
ATOM 714 O O . PHE A 1 88 ? -1.884 -3.912 -6.884 1.00 96.44 88 PHE A O 1
ATOM 721 N N . ILE A 1 89 ? 0.294 -3.418 -6.590 1.00 94.94 89 ILE A N 1
ATOM 722 C CA . ILE A 1 89 ? 0.334 -2.308 -7.532 1.00 94.94 89 ILE A CA 1
ATOM 723 C C . ILE A 1 89 ? 1.343 -2.658 -8.619 1.00 94.94 89 ILE A C 1
ATOM 725 O O . ILE A 1 89 ? 2.481 -3.030 -8.333 1.00 94.94 89 ILE A O 1
ATOM 729 N N . TYR A 1 90 ? 0.901 -2.556 -9.870 1.00 93.19 90 TYR A N 1
ATOM 730 C CA . TYR A 1 90 ? 1.753 -2.718 -11.037 1.00 93.19 90 TYR A CA 1
ATOM 731 C C . TYR A 1 90 ? 2.012 -1.354 -11.669 1.00 93.19 90 TYR A C 1
ATOM 733 O O . TYR A 1 90 ? 1.070 -0.634 -11.998 1.00 93.19 90 TYR A O 1
ATOM 741 N N . LEU A 1 91 ? 3.285 -1.005 -11.832 1.00 90.62 91 LEU A N 1
ATOM 742 C CA . LEU A 1 91 ? 3.699 0.243 -12.456 1.00 90.62 91 LEU A CA 1
ATOM 743 C C . LEU A 1 91 ? 3.827 0.052 -13.971 1.00 90.62 91 LEU A C 1
ATOM 745 O O . LEU A 1 91 ? 4.695 -0.684 -14.449 1.00 90.62 91 LEU A O 1
ATOM 749 N N . GLU A 1 92 ? 2.973 0.737 -14.729 1.00 83.00 92 GLU A N 1
ATOM 750 C CA . GLU A 1 92 ? 3.072 0.798 -16.186 1.00 83.00 92 GLU A CA 1
ATOM 751 C C . GLU A 1 92 ? 3.972 1.962 -16.623 1.00 83.00 92 GLU A C 1
ATOM 753 O O . GLU A 1 92 ? 3.863 3.086 -16.121 1.00 83.00 92 GLU A O 1
ATOM 758 N N . ASP A 1 93 ? 4.852 1.708 -17.595 1.00 67.75 93 ASP A N 1
ATOM 759 C CA . ASP A 1 93 ? 5.506 2.790 -18.328 1.00 67.75 93 ASP A CA 1
ATOM 760 C C . ASP A 1 93 ? 4.438 3.491 -19.168 1.00 67.75 93 ASP A C 1
ATOM 762 O O . ASP A 1 93 ? 3.725 2.840 -19.934 1.00 67.75 93 ASP A O 1
ATOM 766 N N . GLY A 1 94 ? 4.313 4.811 -19.006 1.00 57.41 94 GLY A N 1
ATOM 767 C CA . GLY A 1 94 ? 3.337 5.593 -19.757 1.00 57.41 94 GLY A CA 1
ATOM 768 C C . GLY A 1 94 ? 3.448 5.323 -21.259 1.00 57.41 94 GLY A C 1
ATOM 769 O O . GLY A 1 94 ? 4.543 5.402 -21.816 1.00 57.41 94 GLY A O 1
ATOM 770 N N . GLN A 1 95 ? 2.317 5.014 -21.899 1.00 40.69 95 GLN A N 1
ATOM 771 C CA . GLN A 1 95 ? 2.191 5.139 -23.353 1.00 40.69 95 GLN A CA 1
ATOM 772 C C . GLN A 1 95 ? 2.318 6.605 -23.786 1.00 40.69 95 GLN A C 1
ATOM 774 O O . GLN A 1 95 ? 1.793 7.505 -23.072 1.00 40.69 95 GLN A O 1
#

Secondary structure (DSSP, 8-state):
---TT-----HHHHHHS-HHHHHHHHHHHHHHHHHS-GGG--SEEEEEEEEEEETTEEEEEEEEEETTTTEEEEEEE--SS---EEEEEE-PPP-

Nearest PDB structures (foldseek):
  7pel-assembly1_E  TM=7.408E-01  e=8.011E-01  Simian T-lymphotropic virus 1
  7pel-assembly1_D  TM=6.794E-01  e=2.813E+00  Simian T-lymphotropic virus 1
  7ouf-assembly1_D  TM=4.046E-01  e=2.813E+00  Simian T-lymphotropic virus 1
  6rm3-assembly1_SCC  TM=3.826E-01  e=4.701E+00  Vairimorpha necatrix

Organism: NCBI:txid130788

pLDDT: mean 90.3, std 11.51, range [40.69, 98.31]

Foldseek 3Di:
DQDLPDDDDDPVCVVPPDPQVVVVVSVVVVVVPVVDDPQQDDQKKKWFWDWDDDPNAIWIWIWIFDVVVTDTDIDIGRDPDGDGDMDIGGGDDDD

Solvent-accessible surface area (backbone atoms only — not comparable to full-atom values): 5768 Å² total; per-residue (Å²): 118,73,62,88,87,67,86,82,78,56,68,68,55,65,75,72,46,55,67,70,56,53,50,51,53,50,55,51,49,53,52,50,60,73,74,47,56,77,94,58,54,46,49,55,38,37,38,42,31,36,64,41,77,56,97,89,39,67,26,25,35,38,36,42,34,31,77,54,60,74,43,79,48,79,51,76,42,87,53,96,78,57,51,76,49,75,49,79,46,75,63,62,72,66,130

Sequence (95 aa):
MFRKDNHGMTIGIGDELPEEQQQLLWDNLDSFLSSNKEDQIDRFQIYKMSVIQVNGSTMQKVIHIQEYPLLIEENTYAVDKPVDSTVFIYLEDGQ